Protein AF-A0AAV4QLH1-F1 (afdb_monomer_lite)

Foldseek 3Di:
DDWDQQPVHSVFIADLVVRDTDHPVCPPPVNVVVCCCVVPVPCPPPDVVVSVVSVVVVVVVVVVVVVVVVVVVVVVVVVVVVVVVVVVVVVVVVVVVVVVVD

Structure (mmCIF, N/CA/C/O backbone):
data_AF-A0AAV4QLH1-F1
#
_entry.id   AF-A0AAV4QLH1-F1
#
loop_
_atom_site.group_PDB
_atom_site.id
_atom_site.type_symbol
_atom_site.label_atom_id
_atom_site.label_alt_id
_atom_site.label_comp_id
_atom_site.label_asym_id
_atom_site.label_entity_id
_atom_site.label_seq_id
_atom_site.pdbx_PDB_ins_code
_atom_site.Cartn_x
_atom_site.Cartn_y
_atom_site.Cartn_z
_atom_site.occupancy
_atom_site.B_iso_or_equiv
_atom_site.auth_seq_id
_atom_site.auth_comp_id
_atom_site.auth_asym_id
_atom_site.auth_atom_id
_atom_site.pdbx_PDB_model_num
ATOM 1 N N . MET A 1 1 ? -5.836 1.593 16.039 1.00 58.97 1 MET A N 1
ATOM 2 C CA . MET A 1 1 ? -6.505 1.351 14.736 1.00 58.97 1 MET A CA 1
ATOM 3 C C . MET A 1 1 ? -5.753 2.124 13.666 1.00 58.97 1 MET A C 1
ATOM 5 O O . MET A 1 1 ? -5.783 3.344 13.718 1.00 58.97 1 MET A O 1
ATOM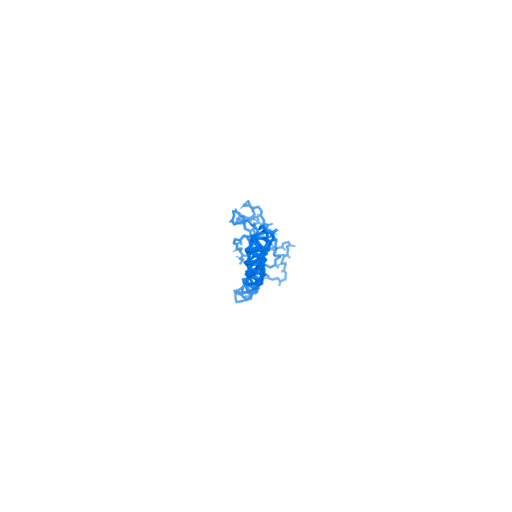 9 N N . SER A 1 2 ? -5.041 1.460 12.755 1.00 67.75 2 SER A N 1
ATOM 10 C CA . SER A 1 2 ? -4.199 2.144 11.764 1.00 67.75 2 SER A CA 1
ATOM 11 C C . SER A 1 2 ? -4.631 1.839 10.327 1.00 67.75 2 SER A C 1
ATOM 13 O O . SER A 1 2 ? -4.777 0.682 9.921 1.00 67.75 2 SER A O 1
ATOM 15 N N . PHE A 1 3 ? -4.828 2.911 9.562 1.00 82.81 3 PHE A N 1
ATOM 16 C CA . PHE A 1 3 ? -4.918 2.899 8.106 1.00 82.81 3 PHE A CA 1
ATOM 17 C C . PHE A 1 3 ? -3.727 3.652 7.533 1.00 82.81 3 PHE A C 1
ATOM 19 O O . PHE A 1 3 ? -3.149 4.503 8.204 1.00 82.81 3 PHE A O 1
ATOM 26 N N . ILE A 1 4 ? -3.382 3.324 6.297 1.00 87.38 4 ILE A N 1
ATOM 27 C CA . ILE A 1 4 ? -2.312 3.966 5.531 1.00 87.38 4 ILE A CA 1
ATOM 28 C C . ILE A 1 4 ? -2.840 4.319 4.146 1.00 87.38 4 ILE A C 1
ATOM 30 O O . ILE A 1 4 ? -3.870 3.782 3.735 1.00 87.38 4 ILE A O 1
ATOM 34 N N . GLU A 1 5 ? -2.150 5.185 3.413 1.00 87.62 5 GLU A N 1
ATOM 35 C CA . GLU A 1 5 ? -2.447 5.375 1.993 1.00 87.62 5 GLU A CA 1
ATOM 36 C C . GLU A 1 5 ? -2.300 4.045 1.248 1.00 87.62 5 GLU A C 1
ATOM 38 O O . GLU A 1 5 ? -1.364 3.272 1.486 1.00 87.62 5 GLU A O 1
ATOM 43 N N . SER A 1 6 ? -3.241 3.742 0.356 1.00 85.00 6 SER A N 1
ATOM 44 C CA . SER A 1 6 ? -3.127 2.536 -0.447 1.00 85.00 6 SER A CA 1
ATOM 45 C C . SER A 1 6 ? -1.982 2.669 -1.442 1.00 85.00 6 SER A C 1
ATOM 47 O O . SER A 1 6 ? -1.911 3.619 -2.219 1.00 85.00 6 SER A O 1
ATOM 49 N N . VAL A 1 7 ? -1.126 1.647 -1.468 1.00 79.88 7 VAL A N 1
ATOM 50 C CA . VAL A 1 7 ? -0.025 1.525 -2.434 1.00 79.88 7 VAL A CA 1
ATOM 51 C C . VAL A 1 7 ? -0.541 1.555 -3.878 1.00 79.88 7 VAL A C 1
ATOM 53 O O . VAL A 1 7 ? 0.129 2.085 -4.755 1.00 79.88 7 VAL A O 1
ATOM 56 N N . ALA A 1 8 ? -1.735 1.007 -4.125 1.00 80.19 8 ALA A N 1
ATOM 57 C CA . ALA A 1 8 ? -2.329 0.957 -5.460 1.00 80.19 8 ALA A CA 1
ATOM 58 C C . ALA A 1 8 ? -3.048 2.259 -5.847 1.00 80.19 8 ALA A C 1
ATOM 60 O O . ALA A 1 8 ? -3.090 2.612 -7.020 1.00 80.19 8 ALA A O 1
ATOM 61 N N . ASN A 1 9 ? -3.637 2.965 -4.876 1.00 84.50 9 ASN A N 1
ATOM 62 C CA . ASN A 1 9 ? -4.321 4.232 -5.114 1.00 84.50 9 ASN A CA 1
ATOM 63 C C . ASN A 1 9 ? -4.244 5.121 -3.869 1.00 84.50 9 ASN A C 1
ATOM 65 O O . ASN A 1 9 ? -5.015 4.940 -2.927 1.00 84.50 9 ASN A O 1
ATOM 69 N N . LYS A 1 10 ? -3.373 6.131 -3.905 1.00 86.88 10 LYS A N 1
ATOM 70 C CA . LYS A 1 10 ? -3.138 7.048 -2.779 1.00 86.88 10 LYS A CA 1
ATOM 71 C C . LYS A 1 10 ? -4.381 7.827 -2.328 1.00 86.88 10 LYS A C 1
ATOM 73 O O . LYS A 1 10 ? -4.418 8.294 -1.200 1.00 86.88 10 LYS A O 1
ATOM 78 N N . GLN A 1 11 ? -5.419 7.929 -3.163 1.00 89.06 11 GLN A N 1
ATOM 79 C CA . GLN A 1 11 ? -6.682 8.588 -2.803 1.00 89.06 11 GLN A CA 1
ATOM 80 C C . GLN A 1 11 ? -7.571 7.746 -1.880 1.00 89.06 11 GLN A C 1
ATOM 82 O O . GLN A 1 11 ? -8.600 8.235 -1.417 1.00 89.06 11 GLN A O 1
ATOM 87 N N . HIS A 1 12 ? -7.212 6.479 -1.658 1.00 89.19 12 HIS A N 1
ATOM 88 C CA . HIS A 1 12 ? -7.983 5.549 -0.852 1.00 89.19 12 HIS A CA 1
ATOM 89 C C . HIS A 1 12 ? -7.152 4.979 0.305 1.00 89.19 12 HIS A C 1
ATOM 91 O O . HIS A 1 12 ? -5.983 4.626 0.125 1.00 89.19 12 HIS A O 1
ATOM 97 N N . PRO A 1 13 ? -7.753 4.805 1.491 1.00 91.50 13 PRO A N 1
ATOM 98 C CA . PRO A 1 13 ? -7.093 4.180 2.628 1.00 91.50 13 PRO A CA 1
ATOM 99 C C . PRO A 1 13 ? -6.928 2.671 2.428 1.00 91.50 13 PRO A C 1
ATOM 101 O O . PRO A 1 13 ? -7.739 2.011 1.784 1.00 91.50 13 PRO A O 1
ATOM 104 N N . MET A 1 14 ? -5.919 2.084 3.060 1.00 91.38 14 MET A N 1
ATOM 105 C CA . MET A 1 14 ? -5.691 0.645 3.154 1.00 91.38 14 MET A CA 1
ATOM 106 C C . MET A 1 14 ? -5.579 0.224 4.622 1.00 91.38 14 MET A C 1
ATOM 108 O O . MET A 1 14 ? -4.927 0.883 5.431 1.00 91.38 14 MET A O 1
ATOM 112 N N . CYS A 1 15 ? -6.192 -0.910 4.971 1.00 91.38 15 CYS A N 1
ATOM 113 C CA . CYS A 1 15 ? -6.021 -1.538 6.286 1.00 91.38 15 CYS A CA 1
ATOM 114 C C . CYS A 1 15 ? -4.631 -2.162 6.427 1.00 91.38 15 CYS A C 1
ATOM 116 O O . CYS A 1 15 ? -4.264 -3.013 5.620 1.00 91.38 15 CYS A O 1
ATOM 118 N N . VAL A 1 16 ? -3.894 -1.816 7.485 1.00 90.62 16 VAL A N 1
ATOM 119 C CA . VAL A 1 16 ? -2.547 -2.360 7.742 1.00 90.62 16 VAL A CA 1
ATOM 120 C C . VAL A 1 16 ? -2.579 -3.865 8.041 1.00 90.62 16 VAL A C 1
ATOM 122 O O . VAL A 1 16 ? -1.676 -4.599 7.642 1.00 90.62 16 VAL A O 1
ATOM 125 N N . LEU A 1 17 ? -3.638 -4.354 8.694 1.00 89.81 17 LEU A N 1
ATOM 126 C CA . LEU A 1 17 ? -3.773 -5.772 9.044 1.00 89.81 17 LEU A CA 1
ATOM 127 C C . LEU A 1 17 ? -4.301 -6.618 7.879 1.00 89.81 17 LEU A C 1
ATOM 129 O O . LEU A 1 17 ? -3.752 -7.675 7.576 1.00 89.81 17 LEU A O 1
ATOM 133 N N . TYR A 1 18 ? -5.359 -6.154 7.207 1.00 87.50 18 TYR A N 1
ATOM 134 C CA . TYR A 1 18 ? -6.000 -6.898 6.116 1.00 87.50 18 TYR A CA 1
ATOM 135 C C . TYR A 1 18 ? -5.352 -6.663 4.743 1.00 87.50 18 TYR A C 1
ATOM 137 O O . TYR A 1 18 ? -5.536 -7.470 3.834 1.00 87.50 18 TYR A O 1
ATOM 145 N N . ARG A 1 19 ? -4.588 -5.573 4.584 1.00 86.06 19 ARG A N 1
ATOM 146 C CA . ARG A 1 19 ? -3.889 -5.161 3.350 1.00 86.06 19 ARG A CA 1
ATOM 147 C C . ARG A 1 19 ? -4.799 -5.021 2.129 1.00 86.06 19 ARG A C 1
ATOM 149 O O . ARG A 1 19 ? -4.399 -5.317 1.008 1.00 86.06 19 ARG A O 1
ATOM 156 N N . LYS A 1 20 ? -6.033 -4.559 2.345 1.00 86.69 20 LYS A N 1
ATOM 157 C CA . LYS A 1 20 ? -6.963 -4.200 1.266 1.00 86.69 20 LYS A CA 1
ATOM 158 C C . LYS A 1 20 ? -7.273 -2.716 1.288 1.00 86.69 20 LYS A C 1
ATOM 160 O O . LYS A 1 20 ? -7.450 -2.145 2.367 1.00 86.69 20 LYS A O 1
ATOM 165 N N . THR A 1 21 ? -7.358 -2.138 0.092 1.00 89.62 21 THR A N 1
ATOM 166 C CA . THR A 1 21 ? -7.904 -0.801 -0.133 1.00 89.62 21 THR A CA 1
ATOM 167 C C . THR A 1 21 ? -9.355 -0.773 0.333 1.00 89.62 21 THR A C 1
ATOM 169 O O . THR A 1 21 ? -10.125 -1.705 0.091 1.00 89.62 21 THR A O 1
ATOM 172 N N . LEU A 1 22 ? -9.716 0.283 1.037 1.00 88.81 22 LEU A N 1
ATOM 173 C CA . LEU A 1 22 ? -11.041 0.550 1.558 1.00 88.81 22 LEU A CA 1
ATOM 174 C C . LEU A 1 22 ? -11.583 1.813 0.891 1.00 88.81 22 LEU A C 1
ATOM 176 O O . LEU A 1 22 ? -10.830 2.628 0.366 1.00 88.81 22 LEU A O 1
ATOM 180 N N . SER A 1 23 ? -12.900 1.994 0.936 1.00 89.69 23 SER A N 1
ATOM 181 C CA . SER A 1 23 ? -13.496 3.265 0.530 1.00 89.69 23 SER A CA 1
ATOM 182 C C . SER A 1 23 ? -13.166 4.366 1.538 1.00 89.69 23 SER A C 1
ATOM 184 O O . SER A 1 23 ? -12.998 4.098 2.729 1.00 89.69 23 SER A O 1
ATOM 186 N N . ASN A 1 24 ? -13.179 5.623 1.099 1.00 88.44 24 ASN A N 1
ATOM 187 C CA . ASN A 1 24 ? -12.964 6.777 1.986 1.00 88.44 24 ASN A CA 1
ATOM 188 C C . ASN A 1 24 ? -13.985 6.818 3.133 1.00 88.44 24 ASN A C 1
ATOM 190 O O . ASN A 1 24 ? -13.676 7.167 4.271 1.00 88.44 24 ASN A O 1
ATOM 194 N N . VAL A 1 25 ? -15.201 6.335 2.872 1.00 87.88 25 VAL A N 1
ATOM 195 C CA . VAL A 1 25 ? -16.271 6.229 3.872 1.00 87.88 25 VAL A CA 1
ATOM 196 C C . VAL A 1 25 ? -15.919 5.248 5.000 1.00 87.88 25 VAL A C 1
ATOM 198 O O . VAL A 1 25 ? -16.434 5.385 6.112 1.00 87.88 25 VAL A O 1
ATOM 201 N N . ALA A 1 26 ? -15.038 4.271 4.761 1.00 84.44 26 ALA A N 1
ATOM 202 C CA . ALA A 1 26 ? -14.588 3.327 5.783 1.00 84.44 26 ALA A CA 1
ATOM 203 C C . ALA A 1 26 ? -13.769 3.993 6.902 1.00 84.44 26 ALA A C 1
ATOM 205 O O . ALA A 1 26 ? -13.697 3.432 7.994 1.00 84.44 26 ALA A O 1
ATOM 206 N N . MET A 1 27 ? -13.218 5.191 6.669 1.00 83.12 27 MET A N 1
ATOM 207 C CA . MET A 1 27 ? -12.497 5.960 7.691 1.00 83.12 27 MET A CA 1
ATOM 208 C C . MET A 1 27 ? -13.414 6.650 8.700 1.00 83.12 27 MET A C 1
ATOM 210 O O . MET A 1 27 ? -12.940 7.069 9.753 1.00 83.12 27 MET A O 1
ATOM 214 N N . LYS A 1 28 ? -14.729 6.748 8.439 1.00 89.62 28 LYS A N 1
ATOM 215 C CA . LYS A 1 28 ? -15.672 7.275 9.438 1.00 89.62 28 LYS A CA 1
ATOM 216 C C . LYS A 1 28 ? -15.580 6.428 10.710 1.00 89.62 28 LYS A C 1
ATOM 218 O O . LYS A 1 28 ? -15.713 5.208 10.630 1.00 89.62 28 LYS A O 1
ATOM 223 N N . SER A 1 29 ? -15.424 7.062 11.873 1.00 85.38 29 SER A N 1
ATOM 224 C CA . SER A 1 29 ? -15.144 6.409 13.167 1.00 85.38 29 SER A CA 1
ATOM 225 C C . SER A 1 29 ? -16.007 5.170 13.448 1.00 85.38 29 SER A C 1
ATOM 227 O O . SER A 1 29 ? -15.489 4.096 13.755 1.00 85.38 29 SER A O 1
ATOM 229 N N . ASN A 1 30 ? -17.327 5.268 13.257 1.00 89.50 30 ASN A N 1
ATOM 230 C CA . ASN A 1 30 ? -18.243 4.144 13.465 1.00 89.50 30 ASN A CA 1
ATOM 231 C C . ASN A 1 30 ? -17.998 2.988 12.476 1.00 89.50 30 ASN A C 1
ATOM 233 O O . ASN A 1 30 ? -18.048 1.817 12.853 1.00 89.50 30 ASN A O 1
ATOM 237 N N . ARG A 1 31 ? -17.705 3.297 11.207 1.00 89.62 31 ARG A N 1
ATOM 238 C CA . ARG A 1 31 ? -17.404 2.281 10.187 1.00 89.62 31 ARG A CA 1
ATOM 239 C C . ARG A 1 31 ? -16.038 1.651 10.409 1.00 89.62 31 ARG A C 1
ATOM 241 O O . ARG A 1 31 ? -15.928 0.437 10.274 1.00 89.62 31 ARG A O 1
ATOM 248 N N . LEU A 1 32 ? -15.051 2.436 10.829 1.00 85.56 32 LEU A N 1
ATOM 249 C CA . LEU A 1 32 ? -13.732 1.952 11.217 1.00 85.56 32 LEU A CA 1
ATOM 250 C C . LEU A 1 32 ? -13.829 0.985 12.404 1.00 85.56 32 LEU A C 1
ATOM 252 O O . LEU A 1 32 ? -13.341 -0.142 12.325 1.00 85.56 32 LEU A O 1
ATOM 256 N N . ARG A 1 33 ? -14.544 1.363 13.470 1.00 87.81 33 ARG A N 1
ATOM 257 C CA . ARG A 1 33 ? -14.757 0.493 14.635 1.00 87.81 33 ARG A CA 1
ATOM 258 C C . ARG A 1 33 ? -15.467 -0.810 14.260 1.00 87.81 33 ARG A C 1
ATOM 260 O O . ARG A 1 33 ? -15.068 -1.880 14.728 1.00 87.81 33 ARG A O 1
ATOM 267 N N . LYS A 1 34 ? -16.484 -0.739 13.391 1.00 91.12 34 LYS A N 1
ATOM 268 C CA . LYS A 1 34 ? -17.176 -1.921 12.847 1.00 91.12 34 LYS A CA 1
ATOM 269 C C . LYS A 1 34 ? -16.250 -2.785 11.991 1.00 91.12 34 LYS A C 1
ATOM 271 O O . LYS A 1 34 ? -16.240 -3.999 12.166 1.00 91.12 34 LYS A O 1
ATOM 276 N N . HIS A 1 35 ? -15.464 -2.182 11.098 1.00 90.81 35 HIS A N 1
ATOM 277 C CA . HIS A 1 35 ? -14.477 -2.880 10.273 1.00 90.81 35 HIS A CA 1
ATOM 278 C C . HIS A 1 35 ? -13.511 -3.663 11.156 1.00 90.81 35 HIS A C 1
ATOM 280 O O . HIS A 1 35 ? -13.367 -4.868 10.982 1.00 90.81 35 HIS A O 1
ATOM 286 N N . PHE A 1 36 ? -12.911 -2.990 12.133 1.00 87.00 36 PHE A N 1
ATOM 287 C CA . PHE A 1 36 ? -11.920 -3.584 13.011 1.00 87.00 36 PHE A CA 1
ATOM 288 C C . PHE A 1 36 ? -12.521 -4.696 13.874 1.00 87.00 36 PHE A C 1
ATOM 290 O O . PHE A 1 36 ? -11.986 -5.794 13.910 1.00 87.00 36 PHE A O 1
ATOM 297 N N . SER A 1 37 ? -13.704 -4.477 14.454 1.00 89.19 37 SER A N 1
ATOM 298 C CA . SER A 1 37 ? -14.385 -5.513 15.242 1.00 89.19 37 SER A CA 1
ATOM 299 C C . SER A 1 37 ? -14.773 -6.742 14.419 1.00 89.19 37 SER A C 1
ATOM 301 O O . SER A 1 37 ? -14.716 -7.852 14.932 1.00 89.19 37 SER A O 1
ATOM 303 N N . LYS A 1 38 ? -15.160 -6.561 13.150 1.00 91.12 38 LYS A N 1
ATOM 304 C CA . LYS A 1 38 ? -15.590 -7.658 12.270 1.00 91.12 38 LYS A CA 1
ATOM 305 C C . LYS A 1 38 ? -14.421 -8.391 11.609 1.00 91.12 38 LYS A C 1
ATOM 307 O O . LYS A 1 38 ? -14.522 -9.584 11.356 1.00 91.12 38 LYS A O 1
ATOM 312 N N . LYS A 1 39 ? -13.355 -7.676 11.240 1.00 90.75 39 LYS A N 1
ATOM 313 C CA . LYS A 1 39 ? -12.217 -8.224 10.480 1.00 90.75 39 LYS A CA 1
ATOM 314 C C . LYS A 1 39 ? -11.035 -8.616 11.357 1.00 90.75 39 LYS A C 1
ATOM 316 O O . LYS A 1 39 ? -10.274 -9.486 10.952 1.00 90.75 39 LYS A O 1
ATOM 321 N N . HIS A 1 40 ? -10.901 -7.991 12.523 1.00 91.88 40 HIS A N 1
ATOM 322 C CA . HIS A 1 40 ? -9.766 -8.138 13.431 1.00 91.88 40 HIS A CA 1
ATOM 323 C C . HIS A 1 40 ? -10.226 -8.263 14.894 1.00 91.88 40 HIS A C 1
ATOM 325 O O . HIS A 1 40 ? -9.784 -7.485 15.741 1.00 91.88 40 HIS A O 1
ATOM 331 N N . PRO A 1 41 ? -11.133 -9.206 15.225 1.00 90.06 41 PRO A N 1
ATOM 332 C CA . PRO A 1 41 ? -11.613 -9.359 16.599 1.00 90.06 41 PRO A CA 1
ATOM 333 C C . PRO A 1 41 ? -10.473 -9.667 17.582 1.00 90.06 41 PRO A C 1
ATOM 335 O O . PRO A 1 41 ? -10.486 -9.153 18.694 1.00 90.06 41 PRO A O 1
ATOM 338 N N . ASN A 1 42 ? -9.460 -10.418 17.138 1.00 90.56 42 ASN A N 1
ATOM 339 C CA . ASN A 1 42 ? -8.344 -10.882 17.970 1.00 90.56 42 ASN A CA 1
ATOM 340 C C . ASN A 1 42 ? -7.183 -9.880 18.074 1.00 90.56 42 ASN A C 1
ATOM 342 O O . ASN A 1 42 ? -6.256 -10.088 18.854 1.00 90.56 42 ASN A O 1
ATOM 346 N N . ASP A 1 43 ? -7.196 -8.812 17.274 1.00 87.62 43 ASP A N 1
ATOM 347 C CA . ASP A 1 43 ? -6.133 -7.803 17.276 1.00 87.62 43 ASP A CA 1
ATOM 348 C C . ASP A 1 43 ? -6.542 -6.537 18.052 1.00 87.62 43 ASP A C 1
ATOM 350 O O . ASP A 1 43 ? -5.870 -5.510 17.947 1.00 87.62 43 ASP A O 1
ATOM 354 N N . LYS A 1 44 ? -7.654 -6.579 18.805 1.00 81.19 44 LYS A N 1
ATOM 355 C CA . LYS A 1 44 ? -8.220 -5.397 19.473 1.00 81.19 44 LYS A CA 1
ATOM 356 C C . LYS A 1 44 ? -7.319 -4.788 20.532 1.00 81.19 44 LYS A C 1
ATOM 358 O O . LYS A 1 44 ? -7.167 -3.570 20.554 1.00 81.19 44 LYS A O 1
ATOM 363 N N . ASP A 1 45 ? -6.699 -5.648 21.324 1.00 86.62 45 ASP A N 1
ATOM 364 C CA . ASP A 1 45 ? -5.896 -5.266 22.486 1.00 86.62 45 ASP A CA 1
ATOM 365 C C . ASP A 1 45 ? -4.395 -5.305 22.175 1.00 86.62 45 ASP A C 1
ATOM 367 O O . ASP A 1 45 ? -3.549 -5.323 23.066 1.00 86.62 45 ASP A O 1
ATOM 371 N N . LYS A 1 46 ? -4.038 -5.361 20.884 1.00 90.25 46 LYS A N 1
ATOM 372 C CA . LYS A 1 46 ? -2.639 -5.337 20.465 1.00 90.25 46 LYS A CA 1
ATOM 373 C C . LYS A 1 46 ? -2.057 -3.936 20.662 1.00 90.25 46 LYS A C 1
ATOM 375 O O . LYS A 1 46 ? -2.734 -2.945 20.374 1.00 90.25 46 LYS A O 1
ATOM 380 N N . PRO A 1 47 ? -0.792 -3.846 21.096 1.00 91.44 47 PRO A N 1
ATOM 381 C CA . PRO A 1 47 ? -0.145 -2.567 21.323 1.00 91.44 47 PRO A CA 1
ATOM 382 C C . PRO A 1 47 ? 0.234 -1.913 19.982 1.00 91.44 47 PRO A C 1
ATOM 384 O O . PRO A 1 47 ? 0.172 -2.543 18.920 1.00 91.44 47 PRO A O 1
ATOM 387 N N . ILE A 1 48 ? 0.592 -0.629 19.998 1.00 87.69 48 ILE A N 1
ATOM 388 C CA . ILE A 1 48 ? 0.822 0.153 18.772 1.00 87.69 48 ILE A CA 1
ATOM 389 C C . ILE A 1 48 ? 1.995 -0.387 17.940 1.00 87.69 48 ILE A C 1
ATOM 391 O O . ILE A 1 48 ? 1.942 -0.372 16.706 1.00 87.69 48 ILE A O 1
ATOM 395 N N . GLU A 1 49 ? 3.003 -0.944 18.603 1.00 92.75 49 GLU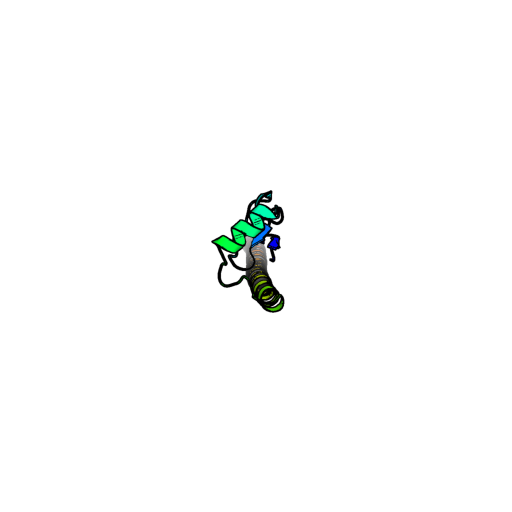 A N 1
ATOM 396 C CA . GLU A 1 49 ? 4.214 -1.530 18.030 1.00 92.75 49 GLU A CA 1
ATOM 397 C C . GLU A 1 49 ? 3.865 -2.666 17.064 1.00 92.75 49 GLU A C 1
ATOM 399 O O . GLU A 1 49 ? 4.412 -2.741 15.964 1.00 92.75 49 GLU A O 1
ATOM 404 N N . TYR A 1 50 ? 2.863 -3.485 17.405 1.00 91.31 50 TYR A N 1
ATOM 405 C CA . TYR A 1 50 ? 2.372 -4.555 16.532 1.00 91.31 50 TYR A CA 1
ATOM 406 C C . TYR A 1 50 ? 1.910 -4.010 15.173 1.00 91.31 50 TYR A C 1
ATOM 408 O O . TYR A 1 50 ? 2.214 -4.571 14.117 1.00 91.31 50 TYR A O 1
ATOM 416 N N . PHE A 1 51 ? 1.199 -2.881 15.175 1.00 89.75 51 PHE A N 1
ATOM 417 C CA . PHE A 1 51 ? 0.736 -2.243 13.945 1.00 89.75 51 PHE A CA 1
ATOM 418 C C . PHE A 1 51 ? 1.878 -1.573 13.181 1.00 89.75 51 PHE A C 1
ATOM 420 O O . PHE A 1 51 ? 1.897 -1.628 11.949 1.00 89.75 51 PHE A O 1
ATOM 427 N N . GLN A 1 52 ? 2.837 -0.970 13.887 1.00 90.56 52 GLN A N 1
ATOM 428 C CA . GLN A 1 52 ? 4.022 -0.365 13.278 1.00 90.56 52 GLN A CA 1
ATOM 429 C C . GLN A 1 52 ? 4.887 -1.411 12.567 1.00 90.56 52 GLN A C 1
ATOM 431 O O . GLN A 1 52 ? 5.326 -1.180 11.441 1.00 90.56 52 GLN A O 1
ATOM 436 N N . GLU A 1 53 ? 5.087 -2.590 13.156 1.00 92.19 53 GLU A N 1
ATOM 437 C CA . GLU A 1 53 ? 5.808 -3.686 12.503 1.00 92.19 53 GLU A CA 1
ATOM 438 C C . GLU A 1 53 ? 5.109 -4.162 11.228 1.00 92.19 53 GLU A C 1
ATOM 440 O O . GLU A 1 53 ? 5.752 -4.402 10.200 1.00 92.19 53 GLU A O 1
ATOM 445 N N . LYS A 1 54 ? 3.778 -4.287 11.264 1.00 90.69 54 LYS A N 1
ATOM 446 C CA . LYS A 1 54 ? 2.986 -4.654 10.082 1.00 90.69 54 LYS A CA 1
ATOM 447 C C . LYS A 1 54 ? 3.114 -3.597 8.989 1.00 90.69 54 LYS A C 1
ATOM 449 O O . LYS A 1 54 ? 3.276 -3.959 7.825 1.00 90.69 54 LYS A O 1
ATOM 454 N N . TYR A 1 55 ? 3.105 -2.319 9.360 1.00 89.12 55 TYR A N 1
ATOM 455 C CA . TYR A 1 55 ? 3.328 -1.217 8.433 1.00 89.12 55 TYR A CA 1
ATOM 456 C C . TYR A 1 55 ? 4.721 -1.265 7.792 1.00 89.12 55 TYR A C 1
ATOM 458 O O . TYR A 1 55 ? 4.822 -1.265 6.565 1.00 89.12 55 TYR A O 1
ATOM 466 N N . LYS A 1 56 ? 5.784 -1.422 8.593 1.00 89.62 56 LYS A N 1
ATOM 467 C CA . LYS A 1 56 ? 7.166 -1.557 8.094 1.00 89.62 56 LYS A CA 1
ATOM 468 C C . LYS A 1 56 ? 7.294 -2.691 7.074 1.00 89.62 56 LYS A C 1
ATOM 470 O O . LYS A 1 56 ? 7.917 -2.523 6.031 1.00 89.62 56 LYS A O 1
ATOM 475 N N . LYS A 1 57 ? 6.643 -3.835 7.317 1.00 88.38 57 LYS A N 1
ATOM 476 C CA . LYS A 1 57 ? 6.627 -4.963 6.365 1.00 88.38 57 LYS A CA 1
ATOM 477 C C . LYS A 1 57 ? 5.974 -4.605 5.025 1.00 88.38 57 LYS A C 1
ATOM 479 O O . LYS A 1 57 ? 6.438 -5.075 3.988 1.00 88.38 57 LYS A O 1
ATOM 484 N N . ILE A 1 58 ? 4.916 -3.792 5.029 1.00 85.88 58 ILE A N 1
ATOM 485 C CA . ILE A 1 58 ? 4.269 -3.312 3.795 1.00 85.88 58 ILE A CA 1
ATOM 486 C C . ILE A 1 58 ? 5.225 -2.391 3.030 1.00 85.88 58 ILE A C 1
ATOM 488 O O . ILE A 1 58 ? 5.444 -2.602 1.837 1.00 85.88 58 ILE A O 1
ATOM 492 N N . GLN A 1 59 ? 5.840 -1.434 3.726 1.00 83.25 59 GLN A N 1
ATOM 493 C CA . GLN A 1 59 ? 6.768 -0.474 3.132 1.00 83.25 59 GLN A CA 1
ATOM 494 C C . GLN A 1 59 ? 7.997 -1.168 2.525 1.00 83.25 59 GLN A C 1
ATOM 496 O O . GLN A 1 59 ? 8.332 -0.934 1.364 1.00 83.25 59 GLN A O 1
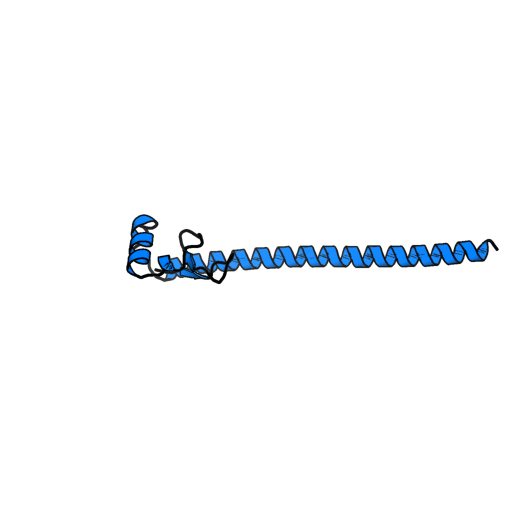ATOM 501 N N . ASN A 1 60 ? 8.608 -2.107 3.248 1.00 83.25 60 ASN A N 1
ATOM 502 C CA . ASN A 1 60 ? 9.770 -2.850 2.755 1.00 83.25 60 ASN A CA 1
ATOM 503 C C . ASN A 1 60 ? 9.449 -3.631 1.475 1.00 83.25 60 ASN A C 1
ATOM 505 O O . ASN A 1 60 ? 10.244 -3.634 0.537 1.00 83.25 60 ASN A O 1
ATOM 509 N N . ARG A 1 61 ? 8.261 -4.247 1.390 1.00 78.94 61 ARG A N 1
ATOM 510 C CA . ARG A 1 61 ? 7.841 -4.970 0.183 1.00 78.94 61 ARG A CA 1
ATOM 511 C C . ARG A 1 61 ? 7.672 -4.034 -1.014 1.00 78.94 61 ARG A C 1
ATOM 513 O O . ARG A 1 61 ? 8.086 -4.403 -2.110 1.00 78.94 61 ARG A O 1
ATOM 520 N N . SER A 1 62 ? 7.103 -2.841 -0.820 1.00 72.88 62 SER A N 1
ATOM 521 C CA . SER A 1 62 ? 7.017 -1.853 -1.905 1.00 72.88 62 SER A CA 1
ATOM 522 C C . SER A 1 62 ? 8.395 -1.412 -2.391 1.00 72.88 62 SER A C 1
ATOM 524 O O . SER A 1 62 ? 8.616 -1.343 -3.597 1.00 72.88 62 SER A O 1
ATOM 526 N N . THR A 1 63 ? 9.346 -1.204 -1.479 1.00 73.50 63 THR A N 1
ATOM 527 C CA . THR A 1 63 ? 10.712 -0.805 -1.828 1.00 73.50 63 THR A CA 1
ATOM 528 C C . THR A 1 63 ? 11.415 -1.875 -2.662 1.00 73.50 63 THR A C 1
ATOM 530 O O . THR A 1 63 ? 11.997 -1.551 -3.693 1.00 73.50 63 THR A O 1
ATOM 533 N N . VAL A 1 64 ? 11.304 -3.153 -2.278 1.00 73.19 64 VAL A N 1
ATOM 534 C CA . VAL A 1 64 ? 11.904 -4.267 -3.035 1.00 73.19 64 VAL A CA 1
ATOM 535 C C . VAL A 1 64 ? 11.349 -4.337 -4.458 1.00 73.19 64 VAL A C 1
ATOM 537 O O . VAL A 1 64 ? 12.128 -4.394 -5.403 1.00 73.19 64 VAL A O 1
ATOM 540 N N . VAL A 1 65 ? 10.024 -4.262 -4.632 1.00 75.88 65 VAL A N 1
ATOM 541 C CA . VAL A 1 65 ? 9.396 -4.310 -5.967 1.00 75.88 65 VAL A CA 1
ATOM 542 C C . VAL A 1 65 ? 9.870 -3.152 -6.849 1.00 75.88 65 VAL A C 1
ATOM 544 O O . VAL A 1 65 ? 10.222 -3.368 -8.006 1.00 75.88 65 VAL A O 1
ATOM 547 N N . VAL A 1 66 ? 9.935 -1.934 -6.305 1.00 75.50 66 VAL A N 1
ATOM 548 C CA . VAL A 1 66 ? 10.411 -0.754 -7.046 1.00 75.50 66 VAL A CA 1
ATOM 549 C C . VAL A 1 66 ? 11.875 -0.906 -7.461 1.00 75.50 66 VAL A C 1
ATOM 551 O O . VAL A 1 66 ? 12.221 -0.583 -8.595 1.00 75.50 66 VAL A O 1
ATOM 554 N N . ILE A 1 67 ? 12.738 -1.414 -6.577 1.00 74.62 67 ILE A N 1
ATOM 555 C CA . ILE A 1 67 ? 14.154 -1.649 -6.893 1.00 74.62 67 ILE A CA 1
ATOM 556 C C . ILE A 1 67 ? 14.295 -2.706 -7.995 1.00 74.62 67 ILE A C 1
ATOM 558 O O . ILE A 1 67 ? 15.044 -2.498 -8.948 1.00 74.62 67 ILE A O 1
ATOM 562 N N . SER A 1 68 ? 13.557 -3.815 -7.902 1.00 71.81 68 SER A N 1
ATOM 563 C CA . SER A 1 68 ? 13.589 -4.878 -8.911 1.00 71.81 68 SER A CA 1
ATOM 564 C C . SER A 1 68 ? 13.143 -4.383 -10.288 1.00 71.81 68 SER A C 1
ATOM 566 O O . SER A 1 68 ? 13.821 -4.662 -11.274 1.00 71.81 68 SER A O 1
ATOM 568 N N . LEU A 1 69 ? 12.062 -3.598 -10.355 1.00 72.25 69 LEU A N 1
ATOM 569 C CA . LEU A 1 69 ? 11.569 -3.014 -11.607 1.00 72.25 69 LEU A CA 1
ATOM 570 C C . LEU A 1 69 ? 12.579 -2.037 -12.224 1.00 72.25 69 LEU A C 1
ATOM 572 O O . LEU A 1 69 ? 12.827 -2.094 -13.425 1.00 72.25 69 LEU A O 1
ATOM 576 N N . LYS A 1 70 ? 13.218 -1.187 -11.409 1.00 71.50 70 LYS A N 1
ATOM 577 C CA . LYS A 1 70 ? 14.265 -0.261 -11.879 1.00 71.50 70 LYS A CA 1
ATOM 578 C C . LYS A 1 70 ? 15.492 -0.987 -12.429 1.00 71.50 70 LYS A C 1
ATOM 580 O O . LYS A 1 70 ? 16.074 -0.560 -13.420 1.00 71.50 70 LYS A O 1
ATOM 585 N N . LYS A 1 71 ? 15.893 -2.094 -11.800 1.00 73.88 71 LYS A N 1
ATOM 586 C CA . LYS A 1 71 ? 17.010 -2.911 -12.292 1.00 73.88 71 LYS A CA 1
ATOM 587 C C . LYS A 1 71 ? 16.681 -3.545 -13.647 1.00 73.88 71 LYS A C 1
ATOM 589 O O . LYS A 1 71 ? 17.540 -3.586 -14.519 1.00 73.88 71 LYS A O 1
ATOM 594 N N . GLN A 1 72 ? 15.445 -4.012 -13.825 1.00 69.88 72 GLN A N 1
ATOM 595 C CA . GLN A 1 72 ? 14.981 -4.556 -15.102 1.00 69.88 72 GLN A CA 1
ATOM 596 C C . GLN A 1 72 ? 14.924 -3.485 -16.197 1.00 69.88 72 GLN A C 1
ATOM 598 O O . GLN A 1 72 ? 15.366 -3.746 -17.310 1.00 69.88 72 GLN A O 1
ATOM 603 N N . SER A 1 73 ? 14.439 -2.276 -15.894 1.00 68.88 73 SER A N 1
ATOM 604 C CA . SER A 1 73 ? 14.412 -1.190 -16.881 1.00 68.88 73 SER A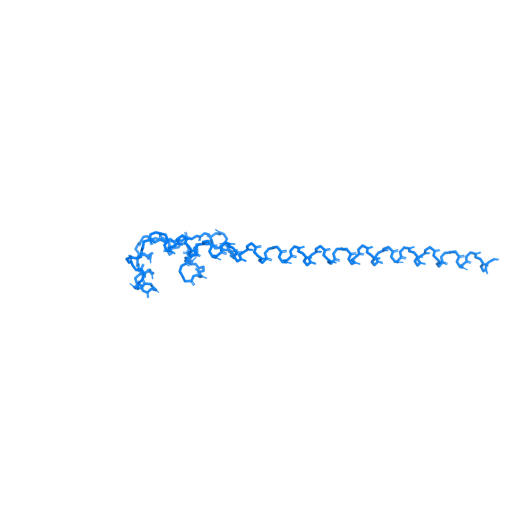 CA 1
ATOM 605 C C . SER A 1 73 ? 15.814 -0.758 -17.313 1.00 68.88 73 SER A C 1
ATOM 607 O O . SER A 1 73 ? 16.033 -0.578 -18.503 1.00 68.88 73 SER A O 1
ATOM 609 N N . ALA A 1 74 ? 16.766 -0.664 -16.377 1.00 72.69 74 ALA A N 1
ATOM 610 C CA . ALA A 1 74 ? 18.155 -0.321 -16.693 1.00 72.69 74 ALA A CA 1
ATOM 611 C C . ALA A 1 74 ? 18.823 -1.378 -17.593 1.00 72.69 74 ALA A C 1
ATOM 613 O O . ALA A 1 74 ? 19.428 -1.037 -18.602 1.00 72.69 74 ALA A O 1
ATOM 614 N N . ALA A 1 75 ? 18.638 -2.669 -17.290 1.00 71.69 75 ALA A N 1
ATOM 615 C CA . ALA A 1 75 ? 19.167 -3.748 -18.129 1.00 71.69 75 ALA A CA 1
ATOM 616 C C . ALA A 1 75 ? 18.572 -3.743 -19.552 1.00 71.69 75 ALA A C 1
ATOM 618 O O . ALA A 1 75 ? 19.266 -4.047 -20.521 1.00 71.69 75 ALA A O 1
ATOM 619 N N . ASN A 1 76 ? 17.293 -3.378 -19.688 1.00 75.25 76 ASN A N 1
ATOM 620 C CA . ASN A 1 76 ? 16.648 -3.244 -20.993 1.00 75.25 76 ASN A CA 1
ATOM 621 C C . ASN A 1 76 ? 17.187 -2.037 -21.780 1.00 75.25 76 ASN A C 1
ATOM 623 O O . ASN A 1 76 ? 17.351 -2.129 -22.995 1.00 75.25 76 ASN A O 1
ATOM 627 N N . GLU A 1 77 ? 17.478 -0.923 -21.105 1.00 85.31 77 GLU A N 1
ATOM 628 C CA . GLU A 1 77 ? 18.050 0.283 -21.714 1.00 85.31 77 GLU A CA 1
ATOM 629 C C . GLU A 1 77 ? 19.460 0.030 -22.266 1.00 85.31 77 GLU A C 1
ATOM 631 O O . GLU A 1 77 ? 19.733 0.354 -23.423 1.00 85.31 77 GLU A O 1
ATOM 636 N N . ASP A 1 78 ? 20.319 -0.653 -21.504 1.00 85.38 78 ASP A N 1
ATOM 637 C CA . ASP A 1 78 ? 21.656 -1.052 -21.961 1.00 85.38 78 ASP A CA 1
ATOM 638 C C . ASP A 1 78 ? 21.590 -1.938 -23.217 1.00 85.38 78 ASP A C 1
ATOM 640 O O . ASP A 1 78 ? 22.353 -1.747 -24.171 1.00 85.38 78 ASP A O 1
ATOM 644 N N . GLY A 1 79 ? 20.637 -2.876 -23.254 1.00 86.06 79 GLY A N 1
ATOM 645 C CA . GLY A 1 79 ? 20.386 -3.728 -24.418 1.00 86.06 79 GLY A CA 1
ATOM 646 C C . GLY A 1 79 ? 19.968 -2.934 -25.660 1.00 86.06 79 GLY A C 1
ATOM 647 O O . GLY A 1 79 ? 20.470 -3.195 -26.756 1.00 86.06 79 GLY A O 1
ATOM 648 N N . LEU A 1 80 ? 19.103 -1.928 -25.497 1.00 89.56 80 LEU A N 1
ATOM 649 C CA . LEU A 1 80 ? 18.690 -1.034 -26.585 1.00 89.56 80 LEU A CA 1
ATOM 650 C C . LEU A 1 80 ? 19.864 -0.200 -27.113 1.00 89.56 80 LEU A C 1
ATOM 652 O O . LEU A 1 80 ? 20.045 -0.093 -28.328 1.00 89.56 80 LEU A O 1
ATOM 656 N N . ILE A 1 81 ? 20.694 0.346 -26.221 1.00 92.50 81 ILE A N 1
ATOM 657 C CA . ILE A 1 81 ? 21.885 1.118 -26.598 1.00 92.50 81 ILE A CA 1
ATOM 658 C C . ILE A 1 81 ? 22.872 0.237 -27.373 1.00 92.50 81 ILE A C 1
ATOM 660 O O . ILE A 1 81 ? 23.417 0.670 -28.392 1.00 92.50 81 ILE A O 1
ATOM 664 N N . ALA A 1 82 ? 23.097 -1.000 -26.926 1.00 93.44 82 ALA A N 1
ATOM 665 C CA . ALA A 1 82 ? 23.973 -1.945 -27.612 1.00 93.44 82 ALA A CA 1
ATOM 666 C C . ALA A 1 82 ? 23.451 -2.296 -29.014 1.00 93.44 82 ALA A C 1
ATOM 668 O O . ALA A 1 82 ? 24.204 -2.201 -29.984 1.00 93.44 82 ALA A O 1
ATOM 669 N N . ALA A 1 83 ? 22.163 -2.628 -29.142 1.00 93.50 83 ALA A N 1
ATOM 670 C CA . ALA A 1 83 ? 21.537 -2.934 -30.429 1.00 93.50 83 ALA A CA 1
ATOM 671 C C . ALA A 1 83 ? 21.627 -1.752 -31.409 1.00 93.50 83 ALA A C 1
ATOM 673 O O . ALA A 1 83 ? 21.974 -1.932 -32.577 1.00 93.50 83 ALA A O 1
ATOM 674 N N . TYR A 1 84 ? 21.397 -0.530 -30.924 1.00 95.19 84 TYR A N 1
ATOM 675 C CA . TYR A 1 84 ? 21.534 0.685 -31.723 1.00 95.19 84 TYR A CA 1
ATOM 676 C C . TYR A 1 84 ? 22.973 0.900 -32.217 1.00 95.19 84 TYR A C 1
ATOM 678 O O . TYR A 1 84 ? 23.190 1.189 -33.394 1.00 95.19 84 TYR A O 1
ATOM 686 N N . ARG A 1 85 ? 23.977 0.696 -31.353 1.00 95.69 85 ARG A N 1
ATOM 687 C CA . ARG A 1 85 ? 25.396 0.775 -31.745 1.00 95.69 85 ARG A CA 1
ATOM 688 C C . ARG A 1 85 ? 25.763 -0.271 -32.794 1.00 95.69 85 ARG A C 1
ATOM 690 O O . ARG A 1 85 ? 26.490 0.052 -33.729 1.00 95.69 85 ARG A O 1
ATOM 697 N N . ILE A 1 86 ? 25.249 -1.494 -32.667 1.00 94.12 86 ILE A N 1
ATOM 698 C CA . ILE A 1 86 ? 25.441 -2.548 -33.672 1.00 94.12 86 ILE A CA 1
ATOM 699 C C . ILE A 1 86 ? 24.864 -2.101 -35.019 1.00 94.12 86 ILE A C 1
ATOM 701 O O . ILE A 1 86 ? 25.559 -2.194 -36.027 1.00 94.12 86 ILE A O 1
ATOM 705 N N . MET A 1 87 ? 23.648 -1.546 -35.038 1.00 95.50 87 MET A N 1
ATOM 706 C CA . MET A 1 87 ? 23.032 -1.043 -36.270 1.00 95.50 87 MET A CA 1
ATOM 707 C C . MET A 1 87 ? 23.896 0.034 -36.945 1.00 95.50 87 MET A C 1
ATOM 709 O O . MET A 1 87 ? 24.169 -0.058 -38.138 1.00 95.50 87 MET A O 1
ATOM 713 N N . GLN A 1 88 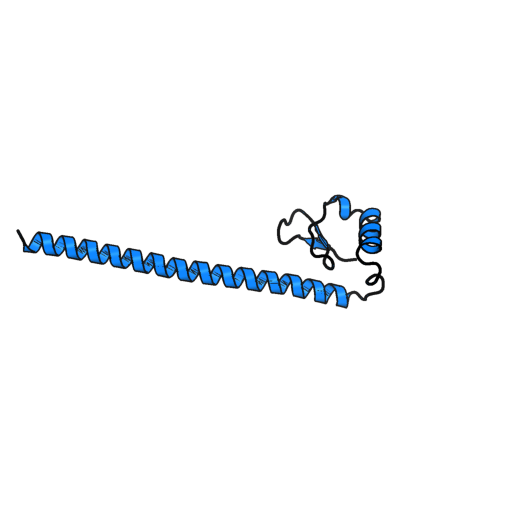? 24.421 0.997 -36.181 1.00 93.88 88 GLN A N 1
ATOM 714 C CA . GLN A 1 88 ? 25.319 2.026 -36.723 1.00 93.88 88 GLN A CA 1
ATOM 715 C C . GLN A 1 88 ? 26.607 1.451 -37.327 1.00 93.88 88 GLN A C 1
ATOM 717 O O . GLN A 1 88 ? 27.120 1.974 -38.317 1.00 93.88 88 GLN A O 1
ATOM 722 N N . LEU A 1 89 ? 27.172 0.404 -36.720 1.00 94.25 89 LEU A N 1
ATOM 723 C CA . LEU A 1 89 ? 28.361 -0.261 -37.251 1.00 94.25 89 LEU A CA 1
ATOM 724 C C . LEU A 1 89 ? 28.044 -0.987 -38.560 1.00 94.25 89 LEU A C 1
ATOM 726 O O . LEU A 1 89 ? 28.815 -0.868 -39.510 1.00 94.25 89 LEU A O 1
ATOM 730 N N . ILE A 1 90 ? 26.894 -1.662 -38.633 1.00 92.38 90 ILE A N 1
ATOM 731 C CA . ILE A 1 90 ? 26.411 -2.310 -39.858 1.00 92.38 90 ILE A CA 1
ATOM 732 C C . ILE A 1 90 ? 26.221 -1.270 -40.968 1.00 92.38 90 ILE A C 1
ATOM 734 O O . ILE A 1 90 ? 26.731 -1.461 -42.067 1.00 92.38 90 ILE A O 1
ATOM 738 N N . GLU A 1 91 ? 25.571 -0.138 -40.690 1.00 90.75 91 GLU A N 1
ATOM 739 C CA . GLU A 1 91 ? 25.393 0.944 -41.669 1.00 90.75 91 GLU A CA 1
ATOM 740 C C . GLU A 1 91 ? 26.724 1.472 -42.215 1.00 90.75 91 GLU A C 1
ATOM 742 O O . GLU A 1 91 ? 26.857 1.709 -43.419 1.00 90.75 91 GLU A O 1
ATOM 747 N N . LYS A 1 92 ? 27.724 1.651 -41.343 1.00 90.62 92 LYS A N 1
ATOM 748 C CA . LYS A 1 92 ? 29.068 2.079 -41.751 1.00 90.62 92 LYS A CA 1
ATOM 749 C C . LYS A 1 92 ? 29.749 1.025 -42.617 1.00 90.62 92 LYS A C 1
ATOM 751 O O . LYS A 1 92 ? 30.273 1.376 -43.666 1.00 90.62 92 LYS A O 1
ATOM 756 N N . MET A 1 93 ? 29.699 -0.246 -42.217 1.00 88.69 93 MET A N 1
ATOM 757 C CA . MET A 1 93 ? 30.270 -1.349 -42.996 1.00 88.69 93 MET A CA 1
ATOM 758 C C . MET A 1 93 ? 29.626 -1.458 -44.378 1.00 88.69 93 MET A C 1
ATOM 760 O O . MET A 1 93 ? 30.337 -1.556 -45.372 1.00 88.69 93 MET A O 1
ATOM 764 N N . VAL A 1 94 ? 28.295 -1.388 -44.457 1.00 85.12 94 VAL A N 1
ATOM 765 C CA . VAL A 1 94 ? 27.560 -1.445 -45.728 1.00 85.12 94 VAL A CA 1
ATOM 766 C C . VAL A 1 94 ? 27.962 -0.289 -46.640 1.00 85.12 94 VAL A C 1
ATOM 768 O O . VAL A 1 94 ? 28.235 -0.519 -47.814 1.00 85.12 94 VAL A O 1
ATOM 771 N N . LYS A 1 95 ? 28.073 0.938 -46.111 1.00 83.44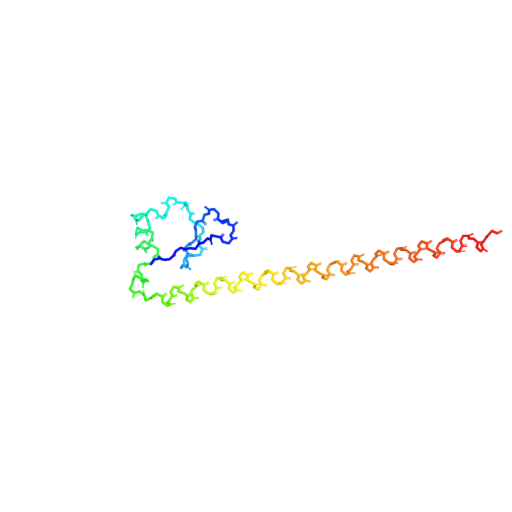 95 LYS A N 1
ATOM 772 C CA . LYS A 1 95 ? 28.571 2.082 -46.888 1.00 83.44 95 LYS A CA 1
ATOM 773 C C . LYS A 1 95 ? 29.984 1.829 -47.419 1.00 83.44 95 LYS A C 1
ATOM 775 O O . LYS A 1 95 ? 30.195 1.985 -48.613 1.00 83.44 95 LYS A O 1
ATOM 780 N N . THR A 1 96 ? 30.923 1.389 -46.583 1.00 79.31 96 THR A N 1
ATOM 781 C CA . THR A 1 96 ? 32.308 1.120 -47.011 1.00 79.31 96 THR A CA 1
ATOM 782 C C . THR A 1 96 ? 32.387 0.027 -48.082 1.00 79.31 96 THR A C 1
ATOM 784 O O . THR A 1 96 ? 33.053 0.218 -49.093 1.00 79.31 96 THR A O 1
ATOM 787 N N . ILE A 1 97 ? 31.653 -1.079 -47.915 1.00 74.31 97 ILE A N 1
ATOM 788 C CA . ILE A 1 97 ? 31.646 -2.205 -48.866 1.00 74.31 97 ILE A CA 1
ATOM 789 C C . ILE A 1 97 ? 31.062 -1.799 -50.227 1.00 74.31 97 ILE A C 1
ATOM 791 O O . ILE A 1 97 ? 31.514 -2.287 -51.260 1.00 74.31 97 ILE A O 1
ATOM 795 N N . ILE A 1 98 ? 30.053 -0.924 -50.245 1.00 67.19 98 ILE A N 1
ATOM 796 C CA . ILE A 1 98 ? 29.478 -0.409 -51.495 1.00 67.19 98 ILE A CA 1
ATOM 797 C C . ILE A 1 98 ? 30.474 0.518 -52.209 1.00 67.19 98 ILE A C 1
ATOM 799 O O . ILE A 1 98 ? 30.568 0.459 -53.430 1.00 67.19 98 ILE A O 1
ATOM 803 N N . PHE A 1 99 ? 31.244 1.326 -51.472 1.00 58.22 99 PHE A N 1
ATOM 804 C CA . PHE A 1 99 ? 32.252 2.227 -52.047 1.00 58.22 99 PHE A CA 1
ATOM 805 C C . PHE A 1 99 ? 33.512 1.511 -52.564 1.00 58.22 99 PHE A C 1
ATOM 807 O O . PHE A 1 99 ? 34.093 1.982 -53.529 1.00 58.22 99 PHE A O 1
ATOM 814 N N . GLU A 1 100 ? 33.929 0.382 -51.980 1.00 56.31 100 GLU A N 1
ATOM 815 C CA . GLU A 1 100 ? 35.075 -0.407 -52.485 1.00 56.31 100 GLU A CA 1
ATOM 816 C C . GLU A 1 100 ? 34.751 -1.263 -53.725 1.00 56.31 100 GLU A C 1
ATOM 818 O O . GLU A 1 100 ? 35.655 -1.823 -54.343 1.00 56.31 100 GLU A O 1
ATOM 823 N N . LYS A 1 101 ? 33.469 -1.405 -54.084 1.00 53.56 101 LYS A N 1
ATOM 824 C CA . LYS A 1 101 ? 33.007 -2.191 -55.243 1.00 53.56 101 LYS A CA 1
ATOM 825 C C . LYS A 1 101 ? 32.615 -1.346 -56.467 1.00 53.56 101 LYS A C 1
ATOM 827 O O . LYS A 1 101 ? 32.076 -1.910 -57.420 1.00 53.56 101 LYS A O 1
ATOM 832 N N . LEU A 1 102 ? 32.866 -0.036 -56.435 1.00 47.53 102 LEU A N 1
ATOM 833 C CA . LEU A 1 102 ? 32.694 0.926 -57.536 1.00 47.53 102 LEU A CA 1
ATOM 834 C C . LEU A 1 102 ? 34.062 1.365 -58.063 1.00 47.53 102 LEU A C 1
ATOM 836 O O . LEU A 1 102 ? 34.174 1.507 -59.299 1.00 47.53 102 LEU A O 1
#

pLDDT: mean 84.04, std 9.71, range [47.53, 95.69]

Sequence (102 aa):
MSFIESVANKQHPMCVLYRKTLSNVAMKSNRLRKHFSKKHPNDKDKPIEYFQEKYKKIQNRSTVVVISLKKQSAANEDGLIAAYRIMQLIEKMVKTIIFEKL

Organism: NCBI:txid1538125

Radius of gyration: 26.77 Å; chains: 1; bounding box: 53×20×80 Å

Secondary structure (DSSP, 8-state):
--EEE-SS-TTSEEETTT--B--GGGGSHHHHHHHHHHH-GGGTT--HHHHHHHHHHHHHHHHHHHHHHHHHHHHHHHHHHHHHHHHHHHHHHHHHHHHTT-